Protein AF-A0A962VLH1-F1 (afdb_monomer)

Sequence (170 aa):
MIDPGALNNRVLKTQRHLGKWARREGIEAFRLYDRDIPEFPLAIDRYADWLHVQVFEKKRALQSDEIDAIRSGLAQTLDIVLPQVVIKHRRRQRGLAQYEKLAATTPSFTVGERGLRFEVNLGSYLDTGLFLDHRDTRQMVRERAQDKVFLNLFAYTGSFTFYAAAGGAR

pLDDT: mean 91.11, std 13.17, range [42.56, 98.62]

Structure (mmCIF, N/CA/C/O backbone):
data_AF-A0A962VLH1-F1
#
_entry.id   AF-A0A962VLH1-F1
#
loop_
_atom_site.group_PDB
_atom_site.id
_atom_site.type_symbol
_atom_site.label_atom_id
_atom_site.label_alt_id
_atom_site.label_comp_id
_atom_site.label_asym_id
_atom_site.label_entity_id
_atom_site.label_seq_id
_atom_site.pdbx_PDB_ins_code
_atom_site.Cartn_x
_atom_site.Cartn_y
_atom_site.Cartn_z
_atom_site.occupancy
_atom_site.B_iso_or_equiv
_atom_site.auth_seq_id
_atom_site.auth_comp_id
_atom_site.auth_asym_id
_atom_site.auth_atom_id
_atom_site.pdbx_PDB_model_num
ATOM 1 N N . MET A 1 1 ? 18.498 -6.569 -22.717 1.00 63.56 1 MET A N 1
ATOM 2 C CA . MET A 1 1 ? 17.320 -5.844 -22.209 1.00 63.56 1 MET A CA 1
ATOM 3 C C . MET A 1 1 ? 16.325 -6.882 -21.726 1.00 63.56 1 MET A C 1
ATOM 5 O O . MET A 1 1 ? 16.024 -7.791 -22.492 1.00 63.56 1 MET A O 1
ATOM 9 N N . ILE A 1 2 ? 15.904 -6.830 -20.463 1.00 77.44 2 ILE A N 1
ATOM 10 C CA . ILE A 1 2 ? 14.845 -7.722 -19.981 1.00 77.44 2 ILE A CA 1
ATOM 11 C C . ILE A 1 2 ? 13.499 -7.254 -20.518 1.00 77.44 2 ILE A C 1
ATOM 13 O O . ILE A 1 2 ? 13.182 -6.071 -20.440 1.00 77.44 2 ILE A O 1
ATOM 17 N N . ASP A 1 3 ? 12.714 -8.192 -21.037 1.00 87.25 3 ASP A N 1
ATOM 18 C CA . ASP A 1 3 ? 11.321 -7.954 -21.394 1.00 87.25 3 ASP A CA 1
ATOM 19 C C . ASP A 1 3 ? 10.442 -8.040 -20.128 1.00 87.25 3 ASP A C 1
ATOM 21 O O . ASP A 1 3 ? 10.351 -9.116 -19.523 1.00 87.25 3 ASP A O 1
ATOM 25 N N . PRO A 1 4 ? 9.778 -6.947 -19.696 1.00 92.69 4 PRO A N 1
ATOM 26 C CA . PRO A 1 4 ? 8.895 -6.966 -18.535 1.00 92.69 4 PRO A CA 1
ATOM 27 C C . PRO A 1 4 ? 7.561 -7.685 -18.799 1.00 92.69 4 PRO A C 1
ATOM 29 O O . PRO A 1 4 ? 6.744 -7.776 -17.884 1.00 92.69 4 PRO A O 1
ATOM 32 N N . GLY A 1 5 ? 7.305 -8.218 -19.999 1.00 95.06 5 GLY A N 1
ATOM 33 C CA . GLY A 1 5 ? 6.035 -8.842 -20.383 1.00 95.06 5 GLY A CA 1
ATOM 34 C C . GLY A 1 5 ? 5.538 -9.920 -19.412 1.00 95.06 5 GLY A C 1
ATOM 35 O O . GLY A 1 5 ? 4.362 -9.926 -19.040 1.00 95.06 5 GLY A O 1
ATOM 36 N N . ALA A 1 6 ? 6.426 -10.790 -18.920 1.00 95.50 6 ALA A N 1
ATOM 37 C CA . ALA A 1 6 ? 6.069 -11.804 -17.923 1.00 95.50 6 ALA A CA 1
ATOM 38 C C . ALA A 1 6 ? 5.606 -11.180 -16.590 1.00 95.50 6 ALA A C 1
ATOM 40 O O . ALA A 1 6 ? 4.580 -11.586 -16.032 1.00 95.50 6 ALA A O 1
ATOM 41 N N . LEU A 1 7 ? 6.321 -10.156 -16.110 1.00 97.38 7 LEU A N 1
ATOM 42 C CA . LEU A 1 7 ? 5.965 -9.399 -14.908 1.00 97.38 7 LEU A CA 1
ATOM 43 C C . LEU A 1 7 ? 4.634 -8.658 -15.094 1.00 97.38 7 LEU A C 1
ATOM 45 O O . LEU A 1 7 ? 3.745 -8.772 -14.251 1.00 97.38 7 LEU A O 1
ATOM 49 N N . ASN A 1 8 ? 4.472 -7.954 -16.214 1.00 98.00 8 ASN A N 1
ATOM 50 C CA . ASN A 1 8 ? 3.273 -7.186 -16.549 1.00 98.00 8 ASN A CA 1
ATOM 51 C C . ASN A 1 8 ? 2.031 -8.083 -16.574 1.00 98.00 8 ASN A C 1
ATOM 53 O O . ASN A 1 8 ? 1.027 -7.782 -15.928 1.00 98.00 8 ASN A O 1
ATOM 57 N N . ASN A 1 9 ? 2.119 -9.239 -17.237 1.00 97.81 9 ASN A N 1
ATOM 58 C CA . ASN A 1 9 ? 1.032 -10.215 -17.282 1.00 97.81 9 ASN A CA 1
ATOM 59 C C . ASN A 1 9 ? 0.675 -10.747 -15.888 1.00 97.81 9 ASN A C 1
ATOM 61 O O . ASN A 1 9 ? -0.508 -10.862 -15.546 1.00 97.81 9 ASN A O 1
ATOM 65 N N . ARG A 1 10 ? 1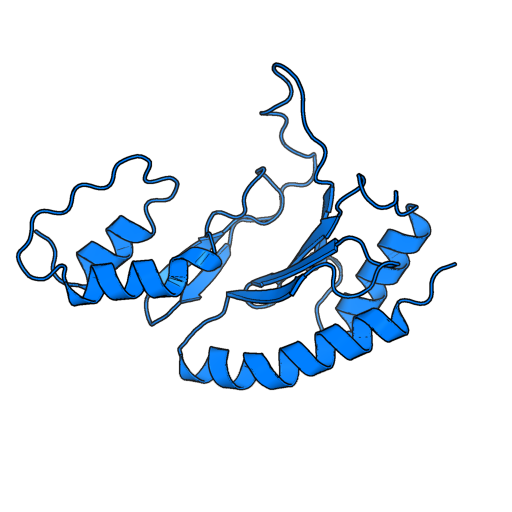.685 -11.047 -15.058 1.00 97.62 10 ARG A N 1
ATOM 66 C CA . ARG A 1 10 ? 1.483 -11.500 -13.676 1.00 97.62 10 ARG A CA 1
ATOM 67 C C . ARG A 1 10 ? 0.762 -10.439 -12.848 1.00 97.62 10 ARG A C 1
ATOM 69 O O . ARG A 1 10 ? -0.264 -10.743 -12.238 1.00 97.62 10 ARG A O 1
ATOM 76 N N . VAL A 1 11 ? 1.258 -9.206 -12.876 1.00 98.06 11 VAL A N 1
ATOM 77 C CA . VAL A 1 11 ? 0.701 -8.059 -12.150 1.00 98.06 11 VAL A CA 1
ATOM 78 C C . VAL A 1 11 ? -0.728 -7.757 -12.602 1.00 98.06 11 VAL A C 1
ATOM 80 O O . VAL A 1 11 ? -1.613 -7.603 -11.762 1.00 98.06 11 VAL A O 1
ATOM 83 N N . LEU A 1 12 ? -0.995 -7.748 -13.910 1.00 98.25 12 LEU A N 1
ATOM 84 C CA . LEU A 1 12 ? -2.328 -7.503 -14.462 1.00 98.25 12 LEU A CA 1
ATOM 85 C C . LEU A 1 12 ? -3.334 -8.572 -14.027 1.00 98.25 12 LEU A C 1
ATOM 87 O O . LEU A 1 12 ? -4.468 -8.255 -13.657 1.00 98.25 12 LEU A O 1
ATOM 91 N N . LYS A 1 13 ? -2.929 -9.848 -14.039 1.00 97.88 13 LYS A N 1
ATOM 92 C CA . LYS A 1 13 ? -3.773 -10.951 -13.561 1.00 97.88 13 LYS A CA 1
ATOM 93 C C . LYS A 1 13 ? -4.108 -10.775 -12.079 1.00 97.88 13 LYS A C 1
ATOM 95 O O . LYS A 1 13 ? -5.278 -10.901 -11.709 1.00 97.88 13 LYS A O 1
ATOM 100 N N . THR A 1 14 ? -3.117 -10.432 -11.254 1.00 98.00 14 THR A N 1
ATOM 101 C CA . THR A 1 14 ? -3.325 -10.156 -9.828 1.00 98.00 14 THR A CA 1
ATOM 102 C C . THR A 1 14 ? -4.233 -8.943 -9.615 1.00 98.00 14 THR A C 1
ATOM 104 O O . THR A 1 14 ? -5.192 -9.051 -8.858 1.00 98.00 14 THR A O 1
ATOM 107 N N . GLN A 1 15 ? -4.028 -7.831 -10.331 1.00 97.88 15 GLN A N 1
ATOM 108 C CA . GLN A 1 15 ? -4.888 -6.640 -10.268 1.00 97.88 15 GLN A CA 1
ATOM 109 C C . GLN A 1 15 ? -6.344 -6.972 -10.615 1.00 97.88 15 GLN A C 1
ATOM 111 O O . GLN A 1 15 ? -7.263 -6.536 -9.925 1.00 97.88 15 GLN A O 1
ATOM 116 N N . ARG A 1 16 ? -6.585 -7.756 -11.672 1.00 97.31 16 ARG A N 1
ATOM 117 C CA . ARG A 1 16 ? -7.945 -8.152 -12.080 1.00 97.31 16 ARG A CA 1
ATOM 118 C C . ARG A 1 16 ? -8.640 -9.012 -11.028 1.00 97.31 16 ARG A C 1
ATOM 120 O O . ARG A 1 16 ? -9.853 -8.895 -10.853 1.00 97.31 16 ARG A O 1
ATOM 127 N N . HIS A 1 17 ? -7.885 -9.875 -10.354 1.00 96.00 17 HIS A N 1
ATOM 128 C CA . HIS A 1 17 ? -8.400 -10.735 -9.298 1.00 96.00 17 HIS A CA 1
ATOM 129 C C . HIS A 1 17 ? -8.612 -9.958 -7.989 1.00 96.00 17 HIS A C 1
ATOM 131 O O . HIS A 1 17 ? -9.750 -9.802 -7.542 1.00 96.00 17 HIS A O 1
ATOM 137 N N . LEU A 1 18 ? -7.536 -9.412 -7.416 1.00 96.94 18 LEU A N 1
ATOM 138 C CA . LEU A 1 18 ? -7.559 -8.713 -6.132 1.00 96.94 18 LEU A CA 1
ATOM 139 C C . LEU A 1 18 ? -8.310 -7.388 -6.198 1.00 96.94 18 LEU A C 1
ATOM 141 O O . LEU A 1 18 ? -8.962 -7.034 -5.229 1.00 96.94 18 LEU A O 1
ATOM 145 N N . GLY A 1 19 ? -8.312 -6.681 -7.328 1.00 96.31 19 GLY A N 1
ATOM 146 C CA . GLY A 1 19 ? -9.024 -5.408 -7.458 1.00 96.31 19 GLY A CA 1
ATOM 147 C C . GLY A 1 19 ? -10.540 -5.538 -7.282 1.00 96.31 19 GLY A C 1
ATOM 148 O O . GLY A 1 19 ? -11.180 -4.610 -6.794 1.00 96.31 19 GLY A O 1
ATOM 149 N N . LYS A 1 20 ? -11.135 -6.691 -7.627 1.00 96.69 20 LYS A N 1
ATOM 150 C CA . LYS A 1 20 ? -12.559 -6.957 -7.349 1.00 96.69 20 LYS A CA 1
ATOM 151 C C . LYS A 1 20 ? -12.816 -7.085 -5.848 1.00 96.69 20 LYS A C 1
ATOM 153 O O . LYS A 1 20 ? -13.764 -6.491 -5.344 1.00 96.69 20 LYS A O 1
ATOM 158 N N . TRP A 1 21 ? -11.961 -7.837 -5.157 1.00 96.94 21 TRP A N 1
ATOM 159 C CA . TRP A 1 21 ? -12.001 -7.973 -3.702 1.00 96.94 21 TRP A CA 1
ATOM 160 C C . TRP A 1 21 ? -11.759 -6.625 -3.015 1.00 96.94 21 TRP A C 1
ATOM 162 O O . TRP A 1 21 ? -12.562 -6.213 -2.189 1.00 96.94 21 TRP A O 1
ATOM 172 N N . ALA A 1 22 ? -10.726 -5.895 -3.432 1.00 97.75 22 ALA A N 1
ATOM 173 C CA . ALA A 1 22 ? -10.335 -4.623 -2.848 1.00 97.75 22 ALA A CA 1
ATOM 174 C C . ALA A 1 22 ? -11.471 -3.592 -2.934 1.00 97.75 22 ALA A C 1
ATOM 176 O O . ALA A 1 22 ? -11.814 -2.977 -1.931 1.00 97.75 22 ALA A O 1
ATOM 177 N N . ARG A 1 23 ? -12.149 -3.486 -4.088 1.00 97.19 23 ARG A N 1
ATOM 178 C CA . ARG A 1 23 ? -13.335 -2.624 -4.226 1.00 97.19 23 ARG A CA 1
ATOM 179 C C . ARG A 1 23 ? -14.472 -3.017 -3.286 1.00 97.19 23 ARG A C 1
ATOM 181 O O . ARG A 1 23 ? -15.075 -2.138 -2.684 1.00 97.19 23 ARG A O 1
ATOM 188 N N . ARG A 1 24 ? -14.761 -4.316 -3.151 1.00 97.56 24 ARG A N 1
ATOM 189 C CA . ARG A 1 24 ? -15.826 -4.807 -2.259 1.00 97.56 24 ARG A CA 1
ATOM 190 C C . ARG A 1 24 ? -15.536 -4.489 -0.791 1.00 97.56 24 ARG A C 1
ATOM 192 O O . ARG A 1 24 ? -16.451 -4.144 -0.059 1.00 97.56 24 ARG A O 1
ATOM 199 N N . GLU A 1 25 ? -14.276 -4.583 -0.384 1.00 97.06 25 GLU A N 1
ATOM 200 C CA . GLU A 1 25 ? -13.837 -4.330 0.994 1.00 97.06 25 GLU A CA 1
ATOM 201 C C . GLU A 1 25 ? -13.515 -2.848 1.279 1.00 97.06 25 GLU A C 1
ATOM 203 O O . GLU A 1 25 ? -13.123 -2.506 2.396 1.00 97.06 25 GLU A O 1
ATOM 208 N N . GLY A 1 26 ? -13.620 -1.960 0.281 1.00 97.75 26 GLY A N 1
ATOM 209 C CA . GLY A 1 26 ? -13.207 -0.559 0.411 1.00 97.75 26 GLY A CA 1
ATOM 210 C C . GLY A 1 26 ? -11.709 -0.407 0.701 1.00 97.75 26 GLY A C 1
ATOM 211 O O . GLY A 1 26 ? -11.323 0.332 1.606 1.00 97.75 26 GLY A O 1
ATOM 212 N N . ILE A 1 27 ? -10.872 -1.159 -0.014 1.00 98.44 27 ILE A N 1
ATOM 213 C CA . ILE A 1 27 ? -9.412 -1.185 0.109 1.00 98.44 27 ILE A CA 1
ATOM 214 C C . ILE A 1 27 ? -8.795 -0.583 -1.150 1.00 98.44 27 ILE A C 1
ATOM 216 O O . ILE A 1 27 ? -9.046 -1.042 -2.263 1.00 98.44 27 ILE A O 1
ATOM 220 N N . GLU A 1 28 ? -7.918 0.396 -0.964 1.00 98.50 28 GLU A N 1
ATOM 221 C CA . GLU A 1 28 ? -7.192 1.048 -2.058 1.00 98.50 28 GLU A CA 1
ATOM 222 C C . GLU A 1 28 ? -5.709 0.668 -2.094 1.00 98.50 28 GLU A C 1
ATOM 224 O O . GLU A 1 28 ? -5.040 0.942 -3.087 1.00 98.50 28 GLU A O 1
ATOM 229 N N . ALA A 1 29 ? -5.191 0.005 -1.053 1.00 98.44 29 ALA A N 1
ATOM 230 C CA . ALA A 1 29 ? -3.790 -0.398 -0.984 1.00 98.44 29 ALA A CA 1
ATOM 231 C C . ALA A 1 29 ? -3.603 -1.915 -0.835 1.00 98.44 29 ALA A C 1
ATOM 233 O O . ALA A 1 29 ? -4.125 -2.509 0.104 1.00 98.44 29 ALA A O 1
ATOM 234 N N . PHE A 1 30 ? -2.859 -2.578 -1.724 1.00 98.38 30 PHE A N 1
ATOM 235 C CA . PHE A 1 30 ? -2.635 -4.035 -1.670 1.00 98.38 30 PHE A CA 1
ATOM 236 C C . PHE A 1 30 ? -1.438 -4.484 -2.519 1.00 98.38 30 PHE A C 1
ATOM 238 O O . PHE A 1 30 ? -1.042 -3.805 -3.464 1.00 98.38 30 PHE A O 1
ATOM 245 N N . ARG A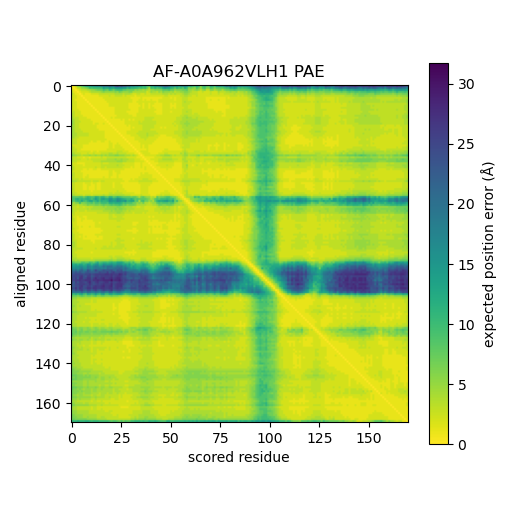 1 31 ? -0.871 -5.655 -2.199 1.00 98.25 31 ARG A N 1
ATOM 246 C CA . ARG A 1 31 ? 0.264 -6.228 -2.933 1.00 98.25 31 ARG A CA 1
ATOM 247 C C . ARG A 1 31 ? -0.180 -6.869 -4.246 1.00 98.25 31 ARG A C 1
ATOM 249 O O . ARG A 1 31 ? -1.096 -7.687 -4.263 1.00 98.25 31 ARG A O 1
ATOM 256 N N . LEU A 1 32 ? 0.502 -6.524 -5.333 1.00 98.19 32 LEU A N 1
ATOM 257 C CA . LEU A 1 32 ? 0.294 -7.075 -6.674 1.00 98.19 32 LEU A CA 1
ATOM 258 C C . LEU A 1 32 ? 1.294 -8.176 -7.039 1.00 98.19 32 LEU A C 1
ATOM 260 O O . LEU A 1 32 ? 0.978 -9.048 -7.851 1.00 98.19 32 LEU A O 1
ATOM 264 N N . TYR A 1 33 ? 2.497 -8.123 -6.472 1.00 98.12 33 TYR A N 1
ATOM 265 C CA . TYR A 1 33 ? 3.590 -9.033 -6.808 1.00 98.12 33 TYR A CA 1
ATOM 266 C C . TYR A 1 33 ? 4.626 -9.091 -5.677 1.00 98.12 33 TYR A C 1
ATOM 268 O O . TYR A 1 33 ? 4.944 -8.051 -5.096 1.00 98.12 33 TYR A O 1
ATOM 276 N N . ASP A 1 34 ? 5.172 -10.278 -5.382 1.00 96.38 34 ASP A N 1
ATOM 277 C CA . ASP A 1 34 ? 6.203 -10.478 -4.351 1.00 96.38 34 ASP A CA 1
ATOM 278 C C . ASP A 1 34 ? 7.290 -11.468 -4.784 1.00 96.38 34 ASP A C 1
ATOM 280 O O . ASP A 1 34 ? 7.337 -12.609 -4.330 1.00 96.38 34 ASP A O 1
ATOM 284 N N . ARG A 1 35 ? 8.227 -11.018 -5.627 1.00 93.44 35 ARG A N 1
ATOM 285 C CA . ARG A 1 35 ? 9.427 -11.800 -5.983 1.00 93.44 35 ARG A CA 1
ATOM 286 C C . ARG A 1 35 ? 9.102 -13.212 -6.513 1.00 93.44 35 ARG A C 1
ATOM 288 O O . ARG A 1 35 ? 9.904 -14.125 -6.309 1.00 93.44 35 ARG A O 1
ATOM 295 N N . ASP A 1 36 ? 7.955 -13.372 -7.182 1.00 90.44 36 ASP A N 1
ATOM 296 C CA . ASP A 1 36 ? 7.477 -14.657 -7.719 1.00 90.44 36 ASP A CA 1
ATOM 297 C C . ASP A 1 36 ? 8.369 -15.169 -8.864 1.00 90.44 36 ASP A C 1
ATOM 299 O O . ASP A 1 36 ? 8.495 -16.373 -9.069 1.00 90.44 36 ASP A O 1
ATOM 303 N N . ILE A 1 37 ? 8.966 -14.251 -9.629 1.00 92.81 37 ILE A N 1
ATOM 304 C CA . ILE A 1 37 ? 9.772 -14.524 -10.819 1.00 92.81 37 ILE A CA 1
ATOM 305 C C . ILE A 1 37 ? 11.243 -14.191 -10.497 1.00 92.81 37 ILE A C 1
ATOM 307 O O . ILE A 1 37 ? 11.52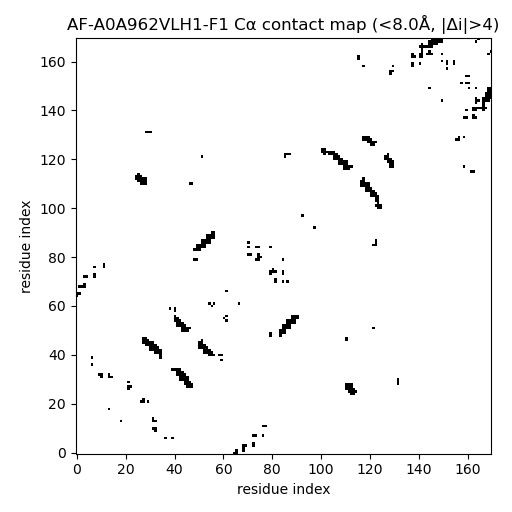3 -13.049 -10.111 1.00 92.81 37 ILE A O 1
ATOM 311 N N . PRO A 1 38 ? 12.190 -15.144 -10.632 1.00 89.31 38 PRO A N 1
ATOM 312 C CA . PRO A 1 38 ? 13.598 -14.946 -10.268 1.00 89.31 38 PRO A CA 1
ATOM 313 C C . PRO A 1 38 ? 14.260 -13.724 -10.917 1.00 89.31 38 PRO A C 1
ATOM 315 O O . PRO A 1 38 ? 15.030 -13.017 -10.264 1.00 89.31 38 PRO A O 1
ATOM 318 N N . GLU A 1 39 ? 13.924 -13.446 -12.175 1.00 92.00 39 GLU A N 1
ATOM 319 C CA . GLU A 1 39 ? 14.437 -12.330 -12.966 1.00 92.00 39 GLU A CA 1
ATOM 320 C C . GLU A 1 39 ? 13.998 -10.970 -12.407 1.00 92.00 39 GLU A C 1
ATOM 322 O O . GLU A 1 39 ? 14.707 -9.980 -12.582 1.00 92.00 39 GLU A O 1
ATOM 327 N N . PHE A 1 40 ? 12.876 -10.918 -11.683 1.00 94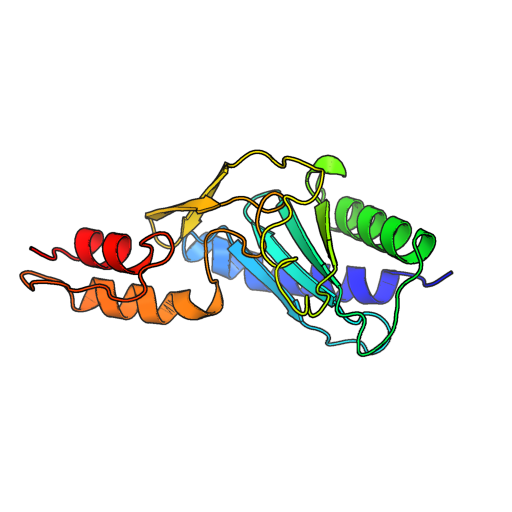.38 40 PHE A N 1
ATOM 328 C CA . PHE A 1 40 ? 12.301 -9.695 -11.126 1.00 94.38 40 PHE A CA 1
ATOM 329 C C . PHE A 1 40 ? 12.325 -9.745 -9.591 1.00 94.38 40 PHE A C 1
ATOM 331 O O . PHE A 1 40 ? 11.300 -10.035 -8.956 1.00 94.38 40 PHE A O 1
ATOM 338 N N . PRO A 1 41 ? 13.476 -9.439 -8.956 1.00 93.56 41 PRO A N 1
ATOM 339 C CA . PRO A 1 41 ? 13.641 -9.454 -7.506 1.00 93.56 41 PRO A CA 1
ATOM 340 C C . PRO A 1 41 ? 13.030 -8.196 -6.877 1.00 93.56 41 PRO A C 1
ATOM 342 O O . PRO A 1 41 ? 13.715 -7.415 -6.222 1.00 93.56 41 PRO A O 1
ATOM 345 N N . LEU A 1 42 ? 11.739 -7.977 -7.091 1.00 95.25 42 LEU A N 1
ATOM 346 C CA . LEU A 1 42 ? 11.016 -6.794 -6.642 1.00 95.25 42 LEU A CA 1
ATOM 347 C C . LEU A 1 42 ? 9.690 -7.166 -5.968 1.00 95.25 42 LEU A C 1
ATOM 349 O O . LEU A 1 42 ? 9.193 -8.278 -6.123 1.00 95.25 42 LEU A O 1
ATOM 353 N N . ALA A 1 43 ? 9.125 -6.241 -5.203 1.00 96.69 43 ALA A N 1
ATOM 354 C CA . ALA A 1 43 ? 7.740 -6.301 -4.746 1.00 96.69 43 ALA A CA 1
ATOM 355 C C . ALA A 1 43 ? 6.992 -5.081 -5.282 1.00 96.69 43 ALA A C 1
ATOM 357 O O . ALA A 1 43 ? 7.574 -4.000 -5.373 1.00 96.69 43 ALA A O 1
ATOM 358 N N . ILE A 1 44 ? 5.725 -5.260 -5.645 1.00 98.12 44 ILE A N 1
ATOM 359 C CA . ILE A 1 44 ? 4.879 -4.190 -6.184 1.00 98.12 44 ILE A CA 1
ATOM 360 C C . ILE A 1 44 ? 3.639 -4.100 -5.318 1.00 98.12 44 ILE A C 1
ATOM 362 O O . ILE A 1 44 ? 2.858 -5.051 -5.252 1.00 98.12 44 ILE A O 1
ATOM 366 N N . ASP A 1 45 ? 3.451 -2.945 -4.699 1.00 98.44 45 ASP A N 1
ATOM 367 C CA . ASP A 1 45 ? 2.263 -2.609 -3.931 1.00 98.44 45 ASP A CA 1
ATOM 368 C C . ASP A 1 45 ? 1.498 -1.493 -4.659 1.00 98.44 45 ASP A C 1
ATOM 370 O O . ASP A 1 45 ? 2.092 -0.515 -5.116 1.00 98.44 45 ASP A O 1
ATOM 374 N N . ARG A 1 46 ? 0.177 -1.638 -4.786 1.00 98.44 46 ARG A N 1
ATOM 375 C CA . ARG A 1 46 ? -0.722 -0.585 -5.273 1.00 98.44 46 ARG A CA 1
ATOM 376 C C . ARG A 1 46 ? -1.192 0.262 -4.096 1.00 98.44 46 ARG A C 1
ATOM 378 O O . ARG A 1 46 ? -1.461 -0.301 -3.041 1.00 98.44 46 ARG A O 1
ATOM 385 N N . TYR A 1 47 ? -1.317 1.572 -4.301 1.00 98.31 47 TYR A N 1
ATOM 386 C CA . TYR A 1 47 ? -1.896 2.553 -3.377 1.00 98.31 47 TYR A CA 1
ATOM 387 C C . TYR A 1 47 ? -2.762 3.537 -4.175 1.00 98.31 47 TYR A C 1
ATOM 389 O O . TYR A 1 47 ? -2.239 4.484 -4.755 1.00 98.31 47 TYR A O 1
ATOM 397 N N . ALA A 1 48 ? -4.076 3.313 -4.229 1.00 96.75 48 ALA A N 1
ATOM 398 C CA . ALA A 1 48 ? -4.991 4.022 -5.128 1.00 96.75 48 ALA A CA 1
ATOM 399 C C . ALA A 1 48 ? -4.467 3.984 -6.579 1.00 96.75 48 ALA A C 1
ATOM 401 O O . ALA A 1 48 ? -4.347 2.894 -7.143 1.00 96.75 48 ALA A O 1
ATOM 402 N N . ASP A 1 49 ? -4.108 5.130 -7.156 1.00 95.94 49 ASP A N 1
ATOM 403 C CA . ASP A 1 49 ? -3.555 5.246 -8.515 1.00 95.94 49 ASP A CA 1
ATOM 404 C C . ASP A 1 49 ? -2.024 5.266 -8.557 1.00 95.94 49 ASP A C 1
ATOM 406 O O . ASP A 1 49 ? -1.419 5.544 -9.584 1.00 95.94 49 ASP A O 1
ATOM 410 N N . TRP A 1 50 ? -1.376 4.931 -7.445 1.00 98.00 50 TRP A N 1
ATOM 411 C CA . TRP A 1 50 ? 0.073 4.870 -7.342 1.00 98.00 50 TRP A CA 1
ATOM 412 C C . TRP A 1 50 ? 0.579 3.437 -7.242 1.00 98.00 50 TRP A C 1
ATOM 414 O O . TRP A 1 50 ? -0.079 2.549 -6.687 1.00 98.00 50 TRP A O 1
ATOM 424 N N . LEU A 1 51 ? 1.803 3.229 -7.724 1.00 98.12 51 LEU A N 1
ATOM 425 C CA . LEU A 1 51 ? 2.568 2.009 -7.502 1.00 98.12 51 LEU A CA 1
ATOM 426 C C . LEU A 1 51 ? 3.804 2.320 -6.674 1.00 98.12 51 LEU A C 1
ATOM 428 O O . LEU A 1 51 ? 4.548 3.256 -6.962 1.00 98.12 51 LEU A O 1
ATOM 432 N N . HIS A 1 52 ? 4.051 1.474 -5.686 1.00 97.44 52 HIS A N 1
ATOM 433 C CA . HIS A 1 52 ? 5.298 1.427 -4.947 1.00 97.44 52 HIS A CA 1
ATOM 434 C C . HIS A 1 52 ? 6.042 0.148 -5.329 1.00 97.44 52 HIS A C 1
ATOM 436 O O . HIS A 1 52 ? 5.594 -0.960 -5.027 1.00 97.44 52 HIS A O 1
ATOM 442 N N . VAL A 1 53 ? 7.172 0.302 -6.014 1.00 96.44 53 VAL A N 1
ATOM 443 C CA . VAL A 1 53 ? 8.003 -0.801 -6.496 1.00 96.44 53 VAL A CA 1
ATOM 444 C C . VAL A 1 53 ? 9.277 -0.852 -5.669 1.00 96.44 53 VAL A C 1
ATOM 446 O O . VAL A 1 53 ? 10.100 0.058 -5.710 1.00 96.44 53 VAL A O 1
ATOM 449 N N . GLN A 1 54 ? 9.456 -1.933 -4.922 1.00 94.19 54 GLN A N 1
ATOM 450 C CA . GLN A 1 54 ? 10.616 -2.141 -4.061 1.00 94.19 54 GLN A CA 1
ATOM 451 C C . GLN A 1 54 ? 11.578 -3.129 -4.712 1.00 94.19 54 GLN A C 1
ATOM 453 O O . GLN A 1 54 ? 11.232 -4.296 -4.868 1.00 94.19 54 GLN A O 1
ATOM 458 N N . VAL A 1 55 ? 12.786 -2.686 -5.057 1.00 92.56 55 VAL A N 1
ATOM 459 C CA . VAL A 1 55 ? 13.829 -3.519 -5.675 1.00 92.56 55 VAL A CA 1
ATOM 460 C C . VAL A 1 55 ? 14.738 -4.118 -4.599 1.00 92.56 55 VAL A C 1
ATOM 462 O O . VAL A 1 55 ? 15.287 -3.397 -3.761 1.00 92.56 55 VAL A O 1
ATOM 465 N N . PHE A 1 56 ? 14.929 -5.440 -4.628 1.00 90.12 56 PHE A N 1
ATOM 466 C CA . PHE A 1 56 ? 15.766 -6.195 -3.691 1.00 90.12 56 PHE A CA 1
ATOM 467 C C . PHE A 1 56 ? 17.086 -6.628 -4.348 1.00 90.12 56 PHE A C 1
ATOM 469 O O . PHE A 1 56 ? 17.223 -7.746 -4.845 1.00 90.12 56 PHE A O 1
ATOM 476 N N . GLU A 1 57 ? 18.104 -5.772 -4.262 1.00 78.00 57 GLU A N 1
ATOM 477 C CA . GLU A 1 57 ? 19.397 -5.954 -4.951 1.00 78.00 57 GLU A CA 1
ATOM 478 C C . G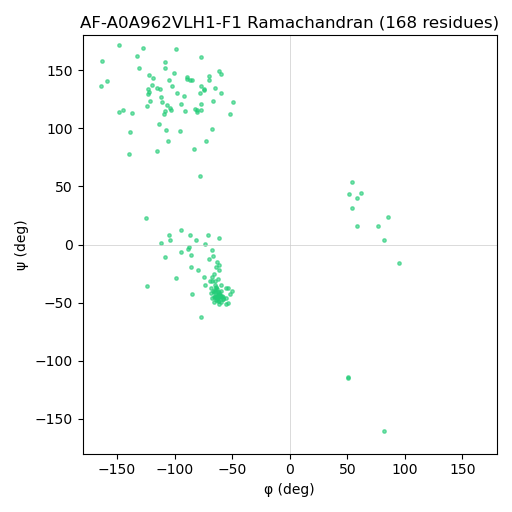LU A 1 57 ? 20.200 -7.197 -4.517 1.00 78.00 57 GLU A C 1
ATOM 480 O O . GLU A 1 57 ? 21.114 -7.616 -5.219 1.00 78.00 57 GLU A O 1
ATOM 485 N N . LYS A 1 58 ? 19.862 -7.836 -3.386 1.00 72.81 58 LYS A N 1
ATOM 486 C CA . LYS A 1 58 ? 20.577 -9.033 -2.900 1.00 72.81 58 LYS A CA 1
ATOM 487 C C . LYS A 1 58 ? 20.459 -10.251 -3.816 1.00 72.81 58 LYS A C 1
ATOM 489 O O . LYS A 1 58 ? 21.347 -11.093 -3.789 1.00 72.81 58 LYS A O 1
ATOM 494 N N . LYS A 1 59 ? 19.339 -10.399 -4.531 1.00 70.88 59 LYS A N 1
ATOM 495 C CA . LYS A 1 59 ? 19.120 -11.552 -5.422 1.00 70.88 59 LYS A CA 1
ATOM 496 C C . LYS A 1 59 ? 19.742 -11.307 -6.793 1.00 70.88 59 LYS A C 1
ATOM 498 O O . LYS A 1 59 ? 20.350 -12.205 -7.359 1.00 70.88 59 LYS A O 1
ATOM 503 N N . ARG A 1 60 ? 19.566 -10.089 -7.304 1.00 82.88 60 ARG A N 1
ATOM 504 C CA . ARG A 1 60 ? 20.098 -9.610 -8.575 1.00 82.88 60 ARG A CA 1
ATOM 505 C C . ARG A 1 60 ? 20.003 -8.087 -8.599 1.00 82.88 60 ARG A C 1
ATOM 507 O O . ARG A 1 60 ? 18.975 -7.531 -8.214 1.00 82.88 60 ARG A O 1
ATOM 514 N N . ALA A 1 61 ? 21.060 -7.427 -9.054 1.00 85.31 61 ALA A N 1
ATOM 515 C CA . ALA A 1 61 ? 21.034 -5.995 -9.314 1.00 85.31 61 ALA A CA 1
ATOM 516 C C . ALA A 1 61 ? 20.412 -5.745 -10.695 1.00 85.31 61 ALA A C 1
ATOM 518 O O . ALA A 1 61 ? 20.950 -6.207 -11.702 1.00 85.31 61 ALA A O 1
ATOM 519 N N . LEU A 1 62 ? 19.274 -5.051 -10.721 1.00 89.25 62 LEU A N 1
ATOM 520 C CA . LEU A 1 62 ? 18.669 -4.556 -11.957 1.00 89.25 62 LEU A CA 1
ATOM 521 C C . LEU A 1 62 ? 19.429 -3.314 -12.426 1.00 89.25 62 LEU A C 1
ATOM 523 O O . LEU A 1 62 ? 19.754 -2.451 -11.608 1.00 89.25 62 LEU A O 1
ATOM 527 N N . GLN A 1 63 ? 19.708 -3.242 -13.723 1.00 90.88 63 GLN A N 1
ATOM 528 C CA . GLN A 1 63 ? 20.312 -2.066 -14.348 1.00 90.88 63 GLN A CA 1
ATOM 529 C C . GLN A 1 63 ? 19.272 -0.951 -14.550 1.00 90.88 63 GLN A C 1
ATOM 531 O O . GLN A 1 63 ? 18.064 -1.198 -14.509 1.00 90.88 63 GLN A O 1
ATOM 536 N N . SER A 1 64 ? 19.728 0.289 -14.753 1.00 89.81 64 SER A N 1
ATOM 537 C CA . SER A 1 64 ? 18.837 1.452 -14.895 1.00 89.81 64 SER A CA 1
ATOM 538 C C . SER A 1 64 ? 17.859 1.315 -16.067 1.00 89.81 64 SER A C 1
ATOM 540 O O . SER A 1 64 ? 16.681 1.616 -15.909 1.00 89.81 64 SER A O 1
ATOM 542 N N . ASP A 1 65 ? 18.314 0.788 -17.206 1.00 93.25 65 ASP A N 1
ATOM 543 C CA . ASP A 1 65 ? 17.477 0.538 -18.386 1.00 93.25 65 ASP A CA 1
ATOM 544 C C . ASP A 1 65 ? 16.393 -0.516 -18.114 1.00 93.25 65 ASP A C 1
ATOM 546 O O . ASP A 1 65 ? 15.251 -0.371 -18.550 1.00 93.25 65 ASP A O 1
ATOM 550 N N . GLU A 1 66 ? 16.712 -1.554 -17.338 1.00 93.88 66 GLU A N 1
ATOM 551 C CA . GLU A 1 66 ? 15.734 -2.558 -16.909 1.00 93.88 66 GLU A CA 1
ATOM 552 C C . GLU A 1 66 ? 14.682 -1.958 -15.972 1.00 93.88 66 GLU A C 1
ATOM 554 O O . GLU A 1 66 ? 13.499 -2.279 -16.078 1.00 93.88 66 GLU A O 1
ATOM 559 N N . ILE A 1 67 ? 15.097 -1.071 -15.064 1.00 93.56 67 ILE A N 1
ATOM 560 C CA . ILE A 1 67 ? 14.193 -0.374 -14.144 1.00 93.56 67 ILE A CA 1
ATOM 561 C C . ILE A 1 67 ? 13.250 0.549 -14.916 1.00 93.56 67 ILE A C 1
ATOM 563 O O . ILE A 1 67 ? 12.047 0.536 -14.650 1.00 93.56 67 ILE A O 1
ATOM 567 N N . ASP A 1 68 ? 13.760 1.301 -15.890 1.00 94.06 68 ASP A N 1
ATOM 568 C CA . ASP A 1 68 ? 12.953 2.188 -16.731 1.00 94.06 68 ASP A CA 1
ATOM 569 C C . ASP A 1 68 ? 11.965 1.404 -17.607 1.00 94.06 68 ASP A C 1
ATOM 571 O O . ASP A 1 68 ? 10.795 1.793 -17.729 1.00 94.06 68 ASP A O 1
ATOM 575 N N . ALA A 1 69 ? 12.391 0.256 -18.149 1.00 96.00 69 ALA A N 1
ATOM 576 C CA . ALA A 1 69 ? 11.528 -0.650 -18.902 1.00 96.00 69 ALA A CA 1
ATOM 577 C C . ALA A 1 69 ? 10.411 -1.236 -18.022 1.00 96.00 69 ALA A C 1
ATOM 579 O O . ALA A 1 69 ? 9.242 -1.223 -18.412 1.00 96.00 69 ALA A O 1
ATOM 580 N N . ILE A 1 70 ? 10.740 -1.692 -16.807 1.00 96.69 70 ILE A N 1
ATOM 581 C CA . ILE A 1 70 ? 9.760 -2.183 -15.826 1.00 96.69 70 ILE A CA 1
ATOM 582 C C . ILE A 1 70 ? 8.785 -1.068 -15.442 1.00 96.69 70 ILE A C 1
ATOM 584 O O . ILE A 1 70 ? 7.573 -1.275 -15.470 1.00 96.69 70 ILE A O 1
ATOM 588 N N . ARG A 1 71 ? 9.289 0.125 -15.109 1.00 96.75 71 ARG A N 1
ATOM 589 C CA . ARG A 1 71 ? 8.472 1.275 -14.706 1.00 96.75 71 ARG A CA 1
ATOM 590 C C . ARG A 1 71 ? 7.467 1.651 -15.794 1.00 96.75 71 ARG A C 1
ATOM 592 O O . ARG A 1 71 ? 6.284 1.813 -15.498 1.00 96.75 71 ARG A O 1
ATOM 599 N N . SER A 1 72 ? 7.927 1.739 -17.039 1.00 96.94 72 SER A N 1
ATOM 600 C CA . SER A 1 72 ? 7.088 2.081 -18.192 1.00 96.94 72 SER A CA 1
ATOM 601 C C . SER A 1 72 ? 6.087 0.979 -18.527 1.00 96.94 72 SER A C 1
ATOM 603 O O . SER A 1 72 ? 4.912 1.262 -18.755 1.00 96.94 72 SER A O 1
ATOM 605 N N . GLY A 1 73 ? 6.523 -0.281 -18.474 1.00 97.75 73 GLY A N 1
ATOM 606 C CA . GLY A 1 73 ? 5.658 -1.437 -18.685 1.00 97.75 73 GLY A CA 1
ATOM 607 C C . GLY A 1 73 ? 4.524 -1.518 -17.661 1.00 97.75 73 GLY A C 1
ATOM 608 O O . GLY A 1 73 ? 3.373 -1.729 -18.040 1.00 97.75 73 GLY A O 1
ATOM 609 N N . LEU A 1 74 ? 4.817 -1.289 -16.378 1.00 98.19 74 LEU A N 1
ATOM 610 C CA . LEU A 1 74 ? 3.812 -1.272 -15.310 1.00 98.19 74 LEU A CA 1
ATOM 611 C C . LEU A 1 74 ? 2.819 -0.116 -15.469 1.00 98.19 74 LEU A C 1
ATOM 613 O O . LEU A 1 74 ? 1.615 -0.341 -15.346 1.00 98.19 74 LEU A O 1
ATOM 617 N N . ALA A 1 75 ? 3.320 1.089 -15.762 1.00 97.94 75 ALA A N 1
ATOM 618 C CA . ALA A 1 75 ? 2.507 2.278 -16.014 1.00 97.94 75 ALA A CA 1
ATOM 619 C C . ALA A 1 75 ? 1.494 2.033 -17.142 1.00 97.94 75 ALA A C 1
ATOM 621 O O . ALA A 1 75 ? 0.294 2.200 -16.947 1.00 97.94 75 ALA A O 1
ATOM 622 N N . GLN A 1 76 ? 1.962 1.528 -18.286 1.00 97.88 76 GLN A N 1
ATOM 623 C CA . GLN A 1 76 ? 1.102 1.201 -19.423 1.00 97.88 76 GLN A CA 1
ATOM 624 C C . GLN A 1 76 ? 0.112 0.071 -19.104 1.00 97.88 76 GLN A C 1
ATOM 626 O O . GLN A 1 76 ? -1.068 0.164 -19.424 1.00 97.88 76 GLN A O 1
ATOM 631 N N . THR A 1 77 ? 0.579 -1.005 -18.465 1.00 97.88 77 THR A N 1
ATOM 632 C CA . THR A 1 77 ? -0.234 -2.205 -18.199 1.00 97.88 77 THR A CA 1
ATOM 633 C C . THR A 1 77 ? -1.394 -1.931 -17.245 1.00 97.88 77 THR A C 1
ATOM 635 O O . THR A 1 77 ? -2.452 -2.555 -17.355 1.00 97.88 77 THR A O 1
ATOM 638 N N . LEU A 1 78 ? -1.181 -1.044 -16.271 1.00 97.50 78 LEU A N 1
ATOM 639 C CA . LEU A 1 78 ? -2.153 -0.731 -15.226 1.00 97.50 78 LEU A CA 1
ATOM 640 C C . LEU A 1 78 ? -2.870 0.604 -15.427 1.00 97.50 78 LEU A C 1
ATOM 642 O O . LEU A 1 78 ? -3.661 0.961 -14.554 1.00 97.50 78 LEU A O 1
ATOM 646 N N . ASP A 1 79 ? -2.609 1.285 -16.545 1.00 97.06 79 ASP A N 1
ATOM 647 C CA . ASP A 1 79 ? -3.145 2.609 -16.874 1.00 97.06 79 ASP A CA 1
ATOM 648 C C . ASP A 1 79 ? -2.870 3.640 -15.763 1.00 97.06 79 ASP A C 1
ATOM 650 O O . ASP A 1 79 ? -3.766 4.251 -15.188 1.00 97.06 79 ASP A O 1
ATOM 654 N N . ILE A 1 80 ? -1.592 3.760 -15.390 1.00 97.19 80 ILE A N 1
ATOM 655 C CA . ILE A 1 80 ? -1.087 4.670 -14.355 1.00 97.19 80 ILE A CA 1
ATOM 656 C C . ILE A 1 80 ? -0.082 5.623 -14.994 1.00 97.19 80 ILE A C 1
ATOM 658 O O . ILE A 1 80 ? 0.782 5.199 -15.761 1.00 97.19 80 ILE A O 1
ATOM 662 N N . VAL A 1 81 ? -0.134 6.912 -14.652 1.00 96.50 81 VAL A N 1
ATOM 663 C CA . VAL A 1 81 ? 0.843 7.870 -15.186 1.00 96.50 81 VAL A CA 1
ATOM 664 C C . VAL A 1 81 ? 2.236 7.620 -14.598 1.00 96.50 81 VAL A C 1
ATOM 666 O O . VAL A 1 81 ? 2.395 7.339 -13.411 1.00 96.50 81 VAL A O 1
ATOM 669 N N . LEU A 1 82 ? 3.283 7.763 -15.416 1.00 94.81 82 LEU A N 1
ATOM 670 C CA . LEU A 1 82 ? 4.671 7.468 -15.023 1.00 94.81 82 LEU A CA 1
ATOM 671 C C . LEU A 1 82 ? 5.131 8.113 -13.697 1.00 94.81 82 LEU A C 1
ATOM 673 O O . LEU A 1 82 ? 5.822 7.434 -12.927 1.00 94.81 82 LEU A O 1
ATOM 677 N N . PRO A 1 83 ? 4.779 9.378 -13.372 1.00 93.88 83 PRO A N 1
ATOM 678 C CA . PRO A 1 83 ? 5.144 9.980 -12.087 1.00 93.88 83 PRO A CA 1
ATOM 679 C C . PRO A 1 83 ? 4.566 9.261 -10.859 1.00 93.88 83 PRO A C 1
ATOM 681 O O . PRO A 1 83 ? 5.127 9.387 -9.774 1.00 93.88 83 PRO A O 1
ATOM 684 N N . GLN A 1 84 ? 3.487 8.487 -11.024 1.00 96.12 84 GLN A N 1
ATOM 685 C CA . GLN A 1 84 ? 2.842 7.727 -9.951 1.00 96.12 84 GLN A CA 1
ATOM 686 C C . GLN A 1 84 ? 3.428 6.322 -9.743 1.00 96.12 84 GLN A C 1
ATOM 688 O O . GLN A 1 84 ? 3.046 5.622 -8.804 1.00 96.12 84 GLN A O 1
ATOM 693 N N . VAL A 1 85 ? 4.387 5.907 -10.576 1.00 96.94 85 VAL A N 1
ATOM 694 C CA . VAL A 1 85 ? 5.154 4.672 -10.377 1.00 96.94 85 VAL A CA 1
ATOM 695 C C . VAL A 1 85 ? 6.461 5.011 -9.668 1.00 96.94 85 VAL A C 1
ATOM 697 O O . VAL A 1 85 ? 7.428 5.452 -10.296 1.00 96.94 85 VAL A O 1
ATOM 700 N N . VAL A 1 86 ? 6.478 4.821 -8.349 1.00 95.50 86 VAL A N 1
ATOM 701 C CA . VAL A 1 86 ? 7.607 5.146 -7.474 1.00 95.50 86 VAL A CA 1
ATOM 702 C C . VAL A 1 86 ? 8.479 3.913 -7.272 1.00 95.50 86 VAL A C 1
ATOM 704 O O . VAL A 1 86 ? 8.020 2.895 -6.754 1.00 95.50 86 VAL A O 1
ATOM 707 N N . ILE A 1 87 ? 9.752 4.015 -7.652 1.00 93.00 87 ILE A N 1
ATOM 708 C CA . ILE A 1 87 ? 10.750 2.962 -7.452 1.00 93.00 87 ILE A CA 1
ATOM 709 C C . ILE A 1 87 ? 11.575 3.275 -6.199 1.00 93.00 87 ILE A C 1
ATOM 711 O O . ILE A 1 87 ? 12.106 4.375 -6.060 1.00 93.00 87 ILE A O 1
ATOM 715 N N . LYS A 1 88 ? 11.732 2.294 -5.306 1.00 89.94 88 LYS A N 1
ATOM 716 C CA . LYS A 1 88 ? 12.654 2.345 -4.166 1.00 89.94 88 LYS A CA 1
ATOM 717 C C . LYS A 1 88 ? 13.629 1.182 -4.186 1.00 89.94 88 LYS A C 1
ATOM 719 O O . LYS A 1 88 ? 13.246 0.018 -4.301 1.00 89.94 88 LYS A O 1
ATOM 724 N N . HIS A 1 89 ? 14.897 1.498 -3.962 1.00 86.25 89 HIS A N 1
ATOM 725 C CA . HIS A 1 89 ? 15.954 0.508 -3.808 1.00 86.25 89 HIS A CA 1
ATOM 726 C C . HIS A 1 89 ? 16.104 0.134 -2.334 1.00 86.25 89 HIS A C 1
ATOM 728 O O . HIS A 1 89 ? 16.505 0.950 -1.504 1.00 86.25 89 HIS A O 1
ATOM 734 N N . ARG A 1 90 ? 15.810 -1.122 -1.986 1.00 75.50 90 ARG A N 1
ATOM 735 C CA . ARG A 1 90 ? 15.987 -1.645 -0.625 1.00 75.50 90 ARG A CA 1
ATOM 736 C C . ARG A 1 90 ? 17.443 -2.083 -0.443 1.00 75.50 90 ARG A C 1
ATOM 738 O O . ARG A 1 90 ? 17.777 -3.264 -0.540 1.00 75.50 90 ARG A O 1
ATOM 745 N N . ARG A 1 91 ? 18.323 -1.127 -0.138 1.00 68.75 91 ARG A N 1
ATOM 746 C CA . ARG A 1 91 ? 19.682 -1.416 0.350 1.00 68.75 91 ARG A CA 1
ATOM 747 C C . ARG A 1 91 ? 19.660 -1.582 1.865 1.00 68.75 91 ARG A C 1
ATOM 749 O O . ARG A 1 91 ? 18.958 -0.861 2.568 1.00 68.75 91 ARG A O 1
ATOM 756 N N . ARG A 1 92 ? 20.435 -2.534 2.399 1.00 61.50 92 ARG A N 1
ATOM 757 C CA . ARG A 1 92 ? 20.745 -2.533 3.838 1.00 61.50 92 ARG A CA 1
ATOM 758 C C . ARG A 1 92 ? 21.629 -1.314 4.086 1.00 61.50 92 ARG A C 1
ATOM 760 O O . ARG A 1 92 ? 22.822 -1.370 3.807 1.00 61.50 92 ARG A O 1
ATOM 767 N N . GLN A 1 93 ? 21.048 -0.233 4.582 1.00 56.16 93 GLN A N 1
ATOM 768 C CA . GLN A 1 93 ? 21.829 0.869 5.126 1.00 56.16 93 GLN A CA 1
ATOM 769 C C . GLN A 1 93 ? 22.521 0.349 6.399 1.00 56.16 93 GLN A C 1
ATOM 771 O O . GLN A 1 93 ? 21.878 -0.230 7.275 1.00 56.16 93 GLN A O 1
ATOM 776 N N . ARG A 1 94 ? 23.855 0.439 6.447 1.00 52.50 94 ARG A N 1
ATOM 777 C CA . ARG A 1 94 ? 24.662 0.195 7.652 1.00 52.50 94 ARG A CA 1
ATOM 778 C C . ARG A 1 94 ? 25.060 1.562 8.217 1.00 52.50 94 ARG A C 1
ATOM 780 O O . ARG A 1 94 ? 25.485 2.418 7.449 1.00 52.50 94 ARG A O 1
ATOM 787 N N . GLY A 1 95 ? 24.967 1.749 9.534 1.00 59.84 95 GLY A N 1
ATOM 788 C CA . GLY A 1 95 ? 25.373 2.990 10.211 1.00 59.84 95 GLY A CA 1
ATOM 789 C C . GLY A 1 95 ? 24.328 4.116 10.166 1.00 59.84 95 GLY A C 1
ATOM 790 O O . GLY A 1 95 ? 23.150 3.868 9.935 1.00 59.84 95 GLY A O 1
ATOM 791 N N . LEU A 1 96 ? 24.770 5.360 10.394 1.00 50.16 96 LEU A N 1
ATOM 792 C CA . LEU A 1 96 ? 23.932 6.570 10.529 1.00 50.16 96 LEU A CA 1
ATOM 793 C C . LEU A 1 96 ? 23.206 7.007 9.237 1.00 50.16 96 LEU A C 1
ATOM 795 O O . LEU A 1 96 ? 22.377 7.910 9.279 1.00 50.16 96 LEU A O 1
ATOM 799 N N . ALA A 1 97 ? 23.455 6.342 8.105 1.00 53.44 97 ALA A N 1
ATOM 800 C CA . ALA A 1 97 ? 22.819 6.610 6.807 1.00 53.44 97 ALA A CA 1
ATOM 801 C C . ALA A 1 97 ? 21.330 6.195 6.733 1.00 53.44 97 ALA A C 1
ATOM 803 O O . ALA A 1 97 ? 20.729 6.208 5.662 1.00 53.44 97 ALA A O 1
ATOM 804 N N . GLN A 1 98 ? 20.731 5.802 7.862 1.00 44.69 98 GLN A N 1
ATOM 805 C CA . GLN A 1 98 ? 19.349 5.323 7.969 1.00 44.69 98 GLN A CA 1
ATOM 806 C C . GLN A 1 98 ? 18.290 6.431 7.762 1.00 44.69 98 GLN A C 1
ATOM 808 O O . GLN A 1 98 ? 17.113 6.125 7.583 1.00 44.69 98 GLN A O 1
ATOM 813 N N . TYR A 1 99 ? 18.698 7.707 7.761 1.00 44.44 99 TYR A N 1
ATOM 814 C CA . TYR A 1 99 ? 17.802 8.872 7.726 1.00 44.44 99 TYR A CA 1
ATOM 815 C C . TYR A 1 99 ? 18.072 9.851 6.573 1.00 44.44 99 TYR A C 1
ATOM 817 O O . TYR A 1 99 ? 17.686 11.017 6.652 1.00 44.44 99 TYR A O 1
ATOM 825 N N . GLU A 1 100 ? 18.705 9.415 5.483 1.00 42.56 100 GLU A N 1
ATOM 826 C CA . GLU A 1 100 ? 18.782 10.268 4.294 1.00 42.56 100 GLU A CA 1
ATOM 827 C C . GLU A 1 100 ? 17.447 10.257 3.540 1.00 42.56 100 GLU A C 1
ATOM 829 O O . GLU A 1 100 ? 17.002 9.232 3.019 1.00 42.56 100 GLU A O 1
ATOM 834 N N . LYS A 1 101 ? 16.802 11.431 3.493 1.00 46.16 101 LYS A N 1
ATOM 835 C CA . LYS A 1 101 ? 15.697 11.734 2.578 1.00 46.16 101 LYS A CA 1
ATOM 836 C C . LYS A 1 101 ? 16.154 11.381 1.159 1.00 46.16 101 LYS A C 1
ATOM 838 O O . LYS A 1 101 ? 17.040 12.036 0.615 1.00 46.16 101 LYS A O 1
ATOM 843 N N . LEU A 1 102 ? 15.551 10.358 0.555 1.00 52.19 102 LEU A 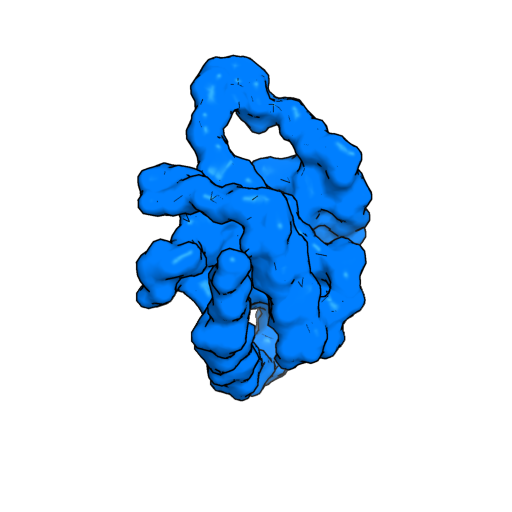N 1
ATOM 844 C CA . LEU A 1 102 ? 15.722 10.085 -0.872 1.00 52.19 102 LEU A CA 1
ATOM 845 C C . LEU A 1 102 ? 15.239 11.319 -1.652 1.00 52.19 102 LEU A C 1
ATOM 847 O O . LEU A 1 102 ? 14.160 11.843 -1.386 1.00 52.19 102 LEU A O 1
ATOM 851 N N . ALA A 1 103 ? 16.065 11.796 -2.584 1.00 46.44 103 ALA A N 1
ATOM 852 C CA . ALA A 1 103 ? 15.998 13.114 -3.227 1.00 46.44 103 ALA A CA 1
ATOM 853 C C . ALA A 1 103 ? 14.722 13.428 -4.051 1.00 46.44 103 ALA A C 1
ATOM 855 O O . ALA A 1 103 ? 14.639 14.487 -4.665 1.00 46.44 103 ALA A O 1
ATOM 856 N N . ALA A 1 104 ? 13.713 12.552 -4.052 1.00 56.09 104 ALA A N 1
ATOM 857 C CA . ALA A 1 104 ? 12.421 12.774 -4.692 1.00 56.09 104 ALA A CA 1
ATOM 858 C C . ALA A 1 104 ? 11.315 12.871 -3.629 1.00 56.09 104 ALA A C 1
ATOM 860 O O . ALA A 1 104 ? 10.858 11.865 -3.084 1.00 56.09 104 ALA A O 1
ATOM 861 N N . THR A 1 105 ? 10.855 14.090 -3.339 1.00 67.81 105 THR A N 1
ATOM 862 C CA . THR A 1 105 ? 9.671 14.319 -2.501 1.00 67.81 105 THR A CA 1
ATOM 863 C C . THR A 1 105 ? 8.417 13.941 -3.277 1.00 67.81 105 THR A C 1
ATOM 865 O O . THR A 1 105 ? 7.819 14.766 -3.966 1.00 67.81 105 THR A O 1
ATOM 868 N N . THR A 1 106 ? 8.013 12.679 -3.183 1.00 79.56 106 THR A N 1
ATOM 869 C CA . THR A 1 106 ? 6.652 12.281 -3.547 1.00 79.56 106 THR A CA 1
ATOM 870 C C . THR A 1 106 ? 5.676 12.948 -2.570 1.00 79.56 106 THR A C 1
ATOM 872 O O . THR A 1 106 ? 5.945 12.925 -1.361 1.00 79.56 106 THR A O 1
ATOM 875 N N . PRO A 1 107 ? 4.565 13.546 -3.041 1.00 89.38 107 PRO A N 1
ATOM 876 C CA . PRO A 1 107 ? 3.568 14.115 -2.144 1.00 89.38 107 PRO A CA 1
ATOM 877 C C . PRO A 1 107 ? 2.976 13.028 -1.244 1.00 89.38 107 PRO A C 1
ATOM 879 O O . PRO A 1 107 ? 2.864 11.865 -1.642 1.00 89.38 107 PRO A O 1
ATOM 882 N N . SER A 1 108 ? 2.587 13.415 -0.032 1.00 94.50 108 SER A N 1
ATOM 883 C CA . SER A 1 108 ? 1.688 12.584 0.761 1.00 94.50 108 SER A CA 1
ATOM 884 C C . SER A 1 108 ? 0.296 12.603 0.133 1.00 94.50 108 SER A C 1
ATOM 886 O O . SER A 1 108 ? -0.131 13.613 -0.429 1.00 94.50 108 SER A O 1
ATOM 888 N N . PHE A 1 109 ? -0.409 11.485 0.214 1.00 96.62 109 PHE A N 1
ATOM 889 C CA . PHE A 1 109 ? -1.790 11.362 -0.242 1.00 96.62 109 PHE A CA 1
ATOM 890 C C . PHE A 1 109 ? -2.527 10.342 0.620 1.00 96.62 109 PHE A C 1
ATOM 892 O O . PHE A 1 109 ? -1.931 9.664 1.453 1.00 96.62 109 PHE A O 1
ATOM 899 N N . THR A 1 110 ? -3.839 10.241 0.448 1.00 97.75 110 THR A N 1
ATOM 900 C CA . THR A 1 110 ? -4.673 9.368 1.273 1.00 97.75 110 THR A CA 1
ATOM 901 C C . THR A 1 110 ? -5.097 8.117 0.519 1.00 97.75 110 THR A C 1
ATOM 903 O O . THR A 1 110 ? -5.461 8.204 -0.650 1.00 97.75 110 THR A O 1
ATOM 906 N N . VAL A 1 111 ? -5.129 6.982 1.217 1.00 98.31 111 VAL A N 1
ATOM 907 C CA . VAL A 1 111 ? -5.737 5.731 0.749 1.00 98.31 111 VAL A CA 1
ATOM 908 C C . VAL A 1 111 ? -6.817 5.245 1.713 1.00 98.31 111 VAL A C 1
ATOM 910 O O . VAL A 1 111 ? -6.712 5.417 2.929 1.00 98.31 111 VAL A O 1
ATOM 913 N N . GLY A 1 112 ? -7.861 4.634 1.167 1.00 98.25 112 GLY A N 1
ATOM 914 C CA . GLY A 1 112 ? -8.951 3.998 1.892 1.00 98.25 112 GLY A CA 1
ATOM 915 C C . GLY A 1 112 ? -8.649 2.554 2.299 1.00 98.25 112 GLY A C 1
ATOM 916 O O . GLY A 1 112 ? -8.063 1.778 1.540 1.00 98.25 112 GLY A O 1
ATOM 917 N N . GLU A 1 113 ? -9.087 2.173 3.496 1.00 98.44 113 GLU A N 1
ATOM 918 C CA . GLU A 1 113 ? -9.123 0.788 3.964 1.00 98.44 113 GLU A CA 1
ATOM 919 C C . GLU A 1 113 ? -10.307 0.592 4.929 1.00 98.44 113 GLU A C 1
ATOM 921 O O . GLU A 1 113 ? -10.326 1.172 6.013 1.00 98.44 113 GLU A O 1
ATOM 926 N N . ARG A 1 114 ? -11.307 -0.214 4.537 1.00 97.12 114 ARG A N 1
ATOM 927 C CA . ARG A 1 114 ? -12.467 -0.612 5.372 1.00 97.12 114 ARG A CA 1
ATOM 928 C C . ARG A 1 114 ? -13.208 0.566 6.033 1.00 97.12 114 ARG A C 1
ATOM 930 O O . ARG A 1 114 ? -13.589 0.528 7.208 1.00 97.12 114 ARG A O 1
ATOM 937 N N . GLY A 1 115 ? -13.417 1.630 5.257 1.00 96.56 115 GLY A N 1
ATOM 938 C CA . GLY A 1 115 ? -14.108 2.849 5.695 1.00 96.56 115 GLY A CA 1
ATOM 939 C C . GLY A 1 115 ? -13.235 3.834 6.478 1.00 96.56 115 GLY A C 1
ATOM 940 O O . GLY A 1 115 ? -13.736 4.860 6.926 1.00 96.56 115 GLY A O 1
ATOM 941 N N . LEU A 1 116 ? -11.940 3.551 6.627 1.00 98.12 116 LEU A N 1
ATOM 942 C CA . LEU A 1 116 ? -10.949 4.447 7.216 1.00 98.12 116 LEU A CA 1
ATOM 943 C C . LEU A 1 116 ? -10.017 4.992 6.134 1.00 98.12 116 LEU A C 1
ATOM 945 O O . LEU A 1 116 ? -9.883 4.411 5.059 1.00 98.12 116 LEU A O 1
ATOM 949 N N . ARG A 1 117 ? -9.388 6.133 6.412 1.00 98.00 117 ARG A N 1
ATOM 950 C CA . ARG A 1 117 ? -8.505 6.846 5.489 1.00 98.00 117 ARG A CA 1
ATOM 951 C C . ARG A 1 117 ? -7.136 7.026 6.136 1.00 98.00 117 ARG A C 1
ATOM 953 O O . ARG A 1 117 ? -7.058 7.501 7.263 1.00 98.00 117 ARG A O 1
ATOM 960 N N . PHE A 1 118 ? -6.080 6.654 5.420 1.00 98.19 118 PHE A N 1
ATOM 961 C CA . PHE A 1 118 ? -4.699 6.695 5.900 1.00 98.19 118 PHE A CA 1
ATOM 962 C C . PHE A 1 118 ? -3.848 7.562 4.988 1.00 98.19 118 PHE A C 1
ATOM 964 O O . PHE A 1 118 ? -3.878 7.392 3.771 1.00 98.19 118 PHE A O 1
ATOM 971 N N . GLU A 1 119 ? -3.078 8.474 5.574 1.00 97.31 119 GLU A N 1
ATOM 972 C CA . GLU A 1 119 ? -2.051 9.203 4.839 1.00 97.31 119 GLU A CA 1
ATOM 973 C C . GLU A 1 119 ? -0.846 8.291 4.577 1.00 97.31 119 GLU A C 1
ATOM 975 O O . GLU A 1 119 ? -0.373 7.580 5.466 1.00 97.31 119 GLU A O 1
ATOM 980 N N . VAL A 1 120 ? -0.359 8.308 3.340 1.00 97.25 120 VAL A N 1
ATOM 981 C CA . VAL A 1 120 ? 0.796 7.543 2.881 1.00 97.25 120 VAL A CA 1
ATOM 982 C C . VAL A 1 120 ? 1.758 8.442 2.117 1.00 97.25 120 VAL A C 1
ATOM 984 O O . VAL A 1 120 ? 1.356 9.419 1.486 1.00 97.25 120 VAL A O 1
ATOM 987 N N . ASN A 1 121 ? 3.040 8.087 2.143 1.00 94.75 121 ASN A N 1
ATOM 988 C CA . ASN A 1 121 ? 4.075 8.738 1.352 1.00 94.75 121 ASN A CA 1
ATOM 989 C C . ASN A 1 121 ? 5.005 7.687 0.745 1.00 94.75 121 ASN A C 1
ATOM 991 O O . ASN A 1 121 ? 5.747 7.001 1.449 1.00 94.75 121 ASN A O 1
ATOM 995 N N . LEU A 1 122 ? 4.975 7.553 -0.579 1.00 93.88 122 LEU A N 1
ATOM 996 C CA . LEU A 1 122 ? 5.665 6.455 -1.253 1.00 93.88 122 LEU A CA 1
ATOM 997 C C . LEU A 1 122 ? 7.139 6.720 -1.551 1.00 93.88 122 LEU A C 1
ATOM 999 O O . LEU A 1 122 ? 7.816 5.775 -1.936 1.00 93.88 122 LEU A O 1
ATOM 1003 N N . GLY A 1 123 ? 7.656 7.938 -1.361 1.00 86.00 123 GLY A N 1
ATOM 1004 C CA . GLY A 1 123 ? 9.018 8.308 -1.784 1.00 86.00 123 GLY A CA 1
ATOM 1005 C C . GLY A 1 123 ? 9.921 8.860 -0.685 1.00 86.00 123 GLY A C 1
ATOM 1006 O O . GLY A 1 123 ? 11.106 8.546 -0.660 1.00 86.00 123 GLY A O 1
ATOM 1007 N N . SER A 1 124 ? 9.366 9.625 0.256 1.00 83.75 124 SER A N 1
ATOM 1008 C CA . SER A 1 124 ? 10.148 10.481 1.162 1.00 83.75 124 SER A CA 1
ATOM 1009 C C . SER A 1 124 ? 10.784 9.741 2.343 1.00 83.75 124 SER A C 1
ATOM 1011 O O . SER A 1 124 ? 11.746 10.238 2.926 1.00 83.75 124 SER A O 1
ATOM 1013 N N . TYR A 1 125 ? 10.253 8.572 2.706 1.00 82.00 125 TYR A N 1
ATOM 1014 C CA . TYR A 1 125 ? 10.677 7.783 3.870 1.00 82.00 125 TYR A CA 1
ATOM 1015 C C . TYR A 1 125 ? 11.000 6.339 3.481 1.00 82.00 125 TYR A C 1
ATOM 1017 O O . TYR A 1 125 ? 10.678 5.902 2.378 1.00 82.00 125 TYR A O 1
ATOM 1025 N N . LEU A 1 126 ? 11.615 5.570 4.386 1.00 81.44 126 LEU A N 1
ATOM 1026 C CA . LEU A 1 126 ? 11.877 4.143 4.158 1.00 81.44 126 LEU A CA 1
ATOM 1027 C C . LEU A 1 126 ? 10.571 3.364 3.928 1.00 81.44 126 LEU A C 1
ATOM 1029 O O . LEU A 1 126 ? 10.443 2.640 2.940 1.00 81.44 126 LEU A O 1
ATOM 1033 N N . ASP A 1 127 ? 9.602 3.573 4.814 1.00 88.31 127 ASP A N 1
ATOM 1034 C CA . ASP A 1 127 ? 8.282 2.950 4.776 1.00 88.31 127 ASP A CA 1
ATOM 1035 C C . ASP A 1 127 ? 7.240 3.895 4.158 1.00 88.31 127 ASP A C 1
ATOM 1037 O O . ASP A 1 127 ? 7.500 5.077 3.932 1.00 88.31 127 ASP A O 1
ATOM 1041 N N . THR A 1 128 ? 6.055 3.368 3.853 1.00 93.38 128 THR A N 1
ATOM 1042 C CA . THR A 1 128 ? 5.007 4.086 3.108 1.00 93.38 128 THR A CA 1
ATOM 1043 C C . THR A 1 128 ? 3.976 4.788 3.988 1.00 93.38 128 THR A C 1
ATOM 1045 O O . THR A 1 128 ? 3.115 5.481 3.460 1.00 93.38 128 THR A O 1
ATOM 1048 N N . GLY A 1 129 ? 4.019 4.606 5.310 1.00 93.88 129 GLY A N 1
ATOM 1049 C CA . GLY A 1 129 ? 2.999 5.104 6.241 1.00 93.88 129 GLY A CA 1
ATOM 1050 C C . GLY A 1 129 ? 1.916 4.083 6.601 1.00 93.88 129 GLY A C 1
ATOM 1051 O O . GLY A 1 129 ? 1.245 4.250 7.617 1.00 93.88 129 GLY A O 1
ATOM 1052 N N . LEU A 1 130 ? 1.781 2.984 5.847 1.00 96.81 130 LEU A N 1
ATOM 1053 C CA . LEU A 1 130 ? 0.785 1.939 6.104 1.00 96.81 130 LEU A CA 1
ATOM 1054 C C . LEU A 1 130 ? 1.320 0.542 5.754 1.00 96.81 130 LEU A C 1
ATOM 1056 O O . LEU A 1 130 ? 1.542 0.222 4.585 1.00 96.81 130 LEU A O 1
ATOM 1060 N N . PHE A 1 131 ? 1.452 -0.309 6.773 1.00 96.44 131 PHE A N 1
ATOM 1061 C CA . PHE A 1 131 ? 1.833 -1.716 6.625 1.00 96.44 131 PHE A CA 1
ATOM 1062 C C . PHE A 1 131 ? 0.626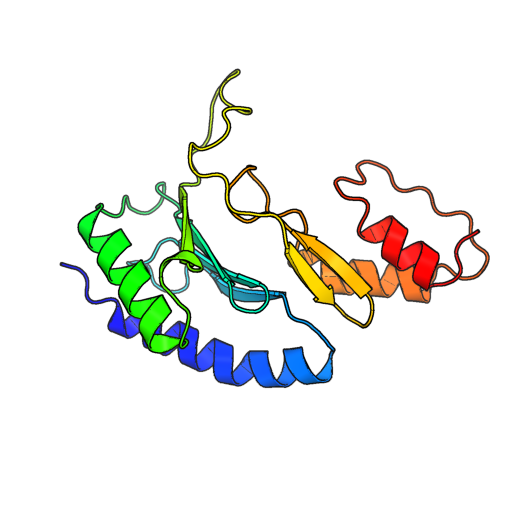 -2.569 6.205 1.00 96.44 131 PHE A C 1
ATOM 1064 O O . PHE A 1 131 ? -0.360 -2.685 6.940 1.00 96.44 131 PHE A O 1
ATOM 1071 N N . LEU A 1 132 ? 0.672 -3.119 4.988 1.00 97.38 132 LEU A N 1
ATOM 1072 C CA . LEU A 1 132 ? -0.473 -3.789 4.351 1.00 97.38 132 LEU A CA 1
ATOM 1073 C C . LEU A 1 132 ? -0.767 -5.180 4.932 1.00 97.38 132 LEU A C 1
ATOM 1075 O O . LEU A 1 132 ? -1.914 -5.617 4.924 1.00 97.38 132 LEU A O 1
ATOM 1079 N N . ASP A 1 133 ? 0.254 -5.853 5.451 1.00 96.94 133 ASP A N 1
ATOM 1080 C CA . ASP A 1 133 ? 0.199 -7.163 6.109 1.00 96.94 133 ASP A CA 1
ATOM 1081 C C . ASP A 1 133 ? -0.563 -7.138 7.443 1.00 96.94 133 ASP A C 1
ATOM 1083 O O . ASP A 1 133 ? -1.201 -8.118 7.813 1.00 96.94 133 ASP A O 1
ATOM 1087 N N . HIS A 1 134 ? -0.588 -5.997 8.134 1.00 97.50 134 HIS A N 1
ATOM 1088 C CA . HIS A 1 134 ? -1.337 -5.825 9.384 1.00 97.50 134 HIS A CA 1
ATOM 1089 C C . HIS A 1 134 ? -2.837 -5.534 9.206 1.00 97.50 134 HIS A C 1
ATOM 1091 O O . HIS A 1 134 ? -3.526 -5.300 10.199 1.00 97.50 134 HIS A O 1
ATOM 1097 N N . ARG A 1 135 ? -3.369 -5.527 7.977 1.00 97.62 135 ARG A N 1
ATOM 1098 C CA . ARG A 1 135 ? -4.768 -5.154 7.693 1.00 97.62 135 ARG A CA 1
ATOM 1099 C C . ARG A 1 135 ? -5.793 -5.931 8.513 1.00 97.62 135 ARG A C 1
ATOM 1101 O O . ARG A 1 135 ? -6.684 -5.329 9.110 1.00 97.62 135 ARG A O 1
ATOM 1108 N N . ASP A 1 136 ? -5.687 -7.254 8.536 1.00 97.50 136 ASP A N 1
ATOM 1109 C CA . ASP A 1 136 ? -6.674 -8.078 9.237 1.00 97.50 136 ASP A CA 1
ATOM 1110 C C . ASP A 1 136 ? -6.501 -7.989 10.752 1.00 97.50 136 ASP A C 1
ATOM 1112 O O . ASP A 1 136 ? -7.486 -7.881 11.478 1.00 97.50 136 ASP A O 1
ATOM 1116 N N . THR A 1 137 ? -5.265 -7.864 11.238 1.00 98.12 137 THR A N 1
ATOM 1117 C CA . THR A 1 137 ? -4.996 -7.585 12.654 1.00 98.12 137 THR A CA 1
ATOM 1118 C C . THR A 1 137 ? -5.598 -6.247 13.089 1.00 98.12 137 THR A C 1
ATOM 1120 O O . THR A 1 137 ? -6.173 -6.157 14.173 1.00 98.12 137 THR A O 1
ATOM 1123 N N . ARG A 1 138 ? -5.516 -5.202 12.254 1.00 98.31 138 ARG A N 1
ATOM 1124 C CA . ARG A 1 138 ? -6.163 -3.907 12.525 1.00 98.31 138 ARG A CA 1
ATOM 1125 C C . ARG A 1 138 ? -7.678 -4.051 12.648 1.00 98.31 138 ARG A C 1
ATOM 1127 O O . ARG A 1 138 ? -8.268 -3.526 13.591 1.00 98.31 138 ARG A O 1
ATOM 1134 N N . GLN A 1 139 ? -8.296 -4.811 11.749 1.00 98.19 139 GLN A N 1
ATOM 1135 C CA . GLN A 1 139 ? -9.729 -5.098 11.806 1.00 98.19 139 GLN A CA 1
ATOM 1136 C C . GLN A 1 139 ? -10.115 -5.852 13.086 1.00 98.19 139 GLN A C 1
ATOM 1138 O O . GLN A 1 139 ? -11.058 -5.449 13.763 1.00 98.19 139 GLN A O 1
ATOM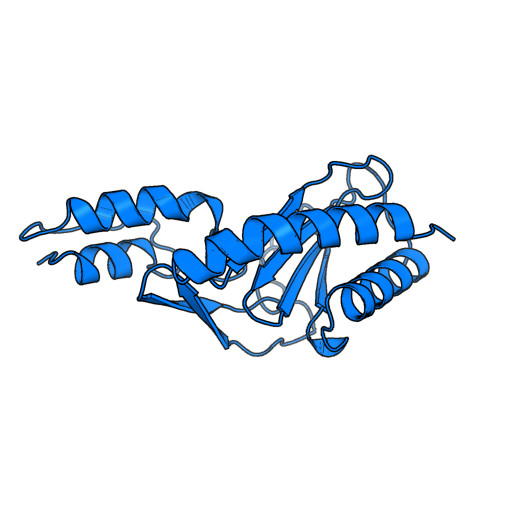 1143 N N . MET A 1 140 ? -9.333 -6.858 13.485 1.00 98.38 140 MET A N 1
ATOM 1144 C CA . MET A 1 140 ? -9.541 -7.577 14.747 1.00 98.38 140 MET A CA 1
ATOM 1145 C C . MET A 1 140 ? -9.464 -6.655 15.971 1.00 98.38 140 MET A C 1
ATOM 1147 O O . MET A 1 140 ? -10.167 -6.885 16.954 1.00 98.38 140 MET A O 1
ATOM 1151 N N . VAL A 1 141 ? -8.605 -5.628 15.942 1.00 98.44 141 VAL A N 1
ATOM 1152 C CA . VAL A 1 141 ? -8.547 -4.618 17.009 1.00 98.44 141 VAL A CA 1
ATOM 1153 C C . VAL A 1 141 ? -9.835 -3.804 17.040 1.00 98.44 141 VAL A C 1
ATOM 1155 O O . VAL A 1 141 ? -10.441 -3.709 18.103 1.00 98.44 141 VAL A O 1
ATOM 1158 N N . ARG A 1 142 ? -10.295 -3.288 15.893 1.00 98.44 142 ARG A N 1
ATOM 1159 C CA . ARG A 1 142 ? -11.555 -2.530 15.798 1.00 98.44 142 ARG A CA 1
ATOM 1160 C C . ARG A 1 142 ? -12.746 -3.317 16.337 1.00 98.44 142 ARG A C 1
ATOM 1162 O O . ARG A 1 142 ? -13.501 -2.796 17.145 1.00 98.44 142 ARG A O 1
ATOM 1169 N N . GLU A 1 143 ? -12.878 -4.583 15.956 1.00 98.31 143 GLU A N 1
ATOM 1170 C CA . GLU A 1 143 ? -13.974 -5.459 16.404 1.00 98.31 143 GLU A CA 1
ATOM 1171 C C . GLU A 1 143 ? -13.972 -5.728 17.915 1.00 98.31 143 GLU A C 1
ATOM 1173 O O . GLU A 1 143 ? -14.986 -6.130 18.480 1.00 98.31 143 GLU A O 1
ATOM 1178 N N . ARG A 1 144 ? -12.836 -5.521 18.589 1.00 98.25 144 ARG A N 1
ATOM 1179 C CA . ARG A 1 144 ? -12.654 -5.825 20.015 1.00 98.25 144 ARG A CA 1
ATOM 1180 C C . ARG A 1 144 ? -12.478 -4.586 20.885 1.00 98.25 144 ARG A C 1
ATOM 1182 O O . ARG A 1 144 ? -12.248 -4.762 22.084 1.00 98.25 144 ARG A O 1
ATOM 1189 N N . ALA A 1 145 ? -12.534 -3.389 20.307 1.00 98.38 145 ALA A N 1
ATOM 1190 C CA . ALA A 1 145 ? -12.145 -2.142 20.960 1.00 98.38 145 ALA A CA 1
ATOM 1191 C C . ALA A 1 145 ? -13.255 -1.484 21.793 1.00 98.38 145 ALA A C 1
ATOM 1193 O O . ALA A 1 145 ? -12.925 -0.691 22.670 1.00 98.38 145 ALA A O 1
ATOM 1194 N N . GLN A 1 146 ? -14.525 -1.831 21.556 1.00 98.56 146 GLN A N 1
ATOM 1195 C CA . GLN A 1 146 ? -15.685 -1.183 22.179 1.00 98.56 146 GLN A CA 1
ATOM 1196 C C . GLN A 1 146 ? -15.540 -1.065 23.705 1.00 98.56 146 GLN A C 1
ATOM 1198 O O . GLN A 1 146 ? -15.342 -2.070 24.393 1.00 98.56 146 GLN A O 1
ATOM 1203 N N . ASP A 1 147 ? -15.621 0.172 24.202 1.00 98.19 147 ASP A N 1
ATOM 1204 C CA . ASP A 1 147 ? -15.531 0.586 25.610 1.00 98.19 147 ASP A CA 1
ATOM 1205 C C . ASP A 1 147 ? -14.225 0.207 26.333 1.00 98.19 147 ASP A C 1
ATOM 1207 O O . ASP A 1 147 ? -14.137 0.260 27.564 1.00 98.19 147 ASP A O 1
ATOM 1211 N N . LYS A 1 148 ? -13.170 -0.149 25.590 1.00 98.31 148 LYS A N 1
ATOM 1212 C CA . LYS A 1 148 ? -11.858 -0.486 26.158 1.00 98.31 148 LYS A CA 1
ATOM 1213 C C . LYS A 1 148 ? -10.880 0.668 26.048 1.00 98.31 148 LYS A C 1
ATOM 1215 O O . LYS A 1 148 ? -10.856 1.394 25.062 1.00 98.31 148 LYS A O 1
ATOM 1220 N N . VAL A 1 149 ? -9.995 0.755 27.035 1.00 98.19 149 VAL A N 1
ATOM 1221 C CA . VAL A 1 149 ? -8.798 1.596 26.956 1.00 98.19 149 VAL A CA 1
ATOM 1222 C C . VAL A 1 149 ? -7.772 0.880 26.081 1.00 98.19 149 VAL A C 1
ATOM 1224 O O . VAL A 1 149 ? -7.367 -0.243 26.390 1.00 98.19 149 VAL A O 1
ATOM 1227 N N . PHE A 1 150 ? -7.357 1.515 24.987 1.00 97.94 150 PHE A N 1
ATOM 1228 C CA . PHE A 1 150 ? -6.403 0.940 24.040 1.00 97.94 150 PHE A CA 1
ATOM 1229 C C . PHE A 1 150 ? -5.029 1.606 24.156 1.00 97.94 150 PHE A C 1
ATOM 1231 O O . PHE A 1 150 ? -4.883 2.803 23.920 1.00 97.94 150 PHE A O 1
ATOM 1238 N N . LEU A 1 151 ? -4.001 0.816 24.477 1.00 97.88 151 LEU A N 1
ATOM 1239 C CA . LEU A 1 151 ? -2.608 1.261 24.500 1.00 97.88 151 LEU A CA 1
ATOM 1240 C C . LEU A 1 151 ? -1.872 0.740 23.262 1.00 97.88 151 LEU A C 1
ATOM 1242 O O . LEU A 1 151 ? 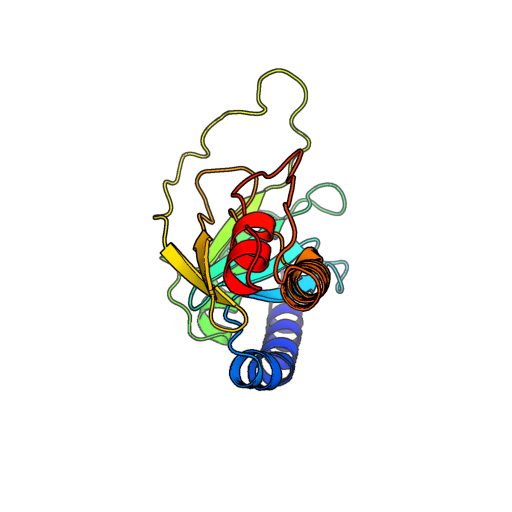-1.699 -0.467 23.099 1.00 97.88 151 LEU A O 1
ATOM 1246 N N . ASN A 1 152 ? -1.398 1.655 22.416 1.00 97.81 152 ASN A N 1
ATOM 1247 C CA . ASN A 1 152 ? -0.637 1.330 21.212 1.00 97.81 152 ASN A CA 1
ATOM 1248 C C . ASN A 1 152 ? 0.845 1.681 21.392 1.00 97.81 152 ASN A C 1
ATOM 1250 O O . ASN A 1 152 ? 1.240 2.839 21.248 1.00 97.81 152 ASN A O 1
ATOM 1254 N N . LEU A 1 153 ? 1.667 0.685 21.716 1.00 97.38 153 LEU A N 1
ATOM 1255 C CA . LEU A 1 153 ? 3.120 0.840 21.793 1.00 97.38 153 LEU A CA 1
ATOM 1256 C C . LEU A 1 153 ? 3.745 0.548 20.428 1.00 97.38 153 LEU A C 1
ATOM 1258 O O . LEU A 1 153 ? 3.287 -0.341 19.717 1.00 97.38 153 LEU A O 1
ATOM 1262 N N . PHE A 1 154 ? 4.805 1.283 20.074 1.00 95.25 154 PHE A N 1
ATOM 1263 C CA . PHE A 1 154 ? 5.427 1.216 18.741 1.00 95.25 154 PHE A CA 1
ATOM 1264 C C . PHE A 1 154 ? 4.438 1.559 17.615 1.00 95.25 154 PHE A C 1
ATOM 1266 O O . PHE A 1 154 ? 4.438 0.957 16.544 1.00 95.25 154 PHE A O 1
ATOM 1273 N N . ALA A 1 155 ? 3.600 2.568 17.870 1.00 94.25 155 ALA A N 1
ATOM 1274 C CA . ALA A 1 155 ? 2.431 2.900 17.064 1.00 94.25 155 ALA A CA 1
ATOM 1275 C C . ALA A 1 155 ? 2.727 3.284 15.606 1.00 94.25 155 ALA A C 1
ATOM 1277 O O . ALA A 1 155 ? 1.805 3.264 14.788 1.00 94.25 155 ALA A O 1
ATOM 1278 N N . TYR A 1 156 ? 3.974 3.640 15.274 1.00 95.50 156 TYR A N 1
ATOM 1279 C CA . TYR A 1 156 ? 4.358 4.193 13.975 1.00 95.50 156 TYR A CA 1
ATOM 1280 C C . TYR A 1 156 ? 3.443 5.373 13.595 1.00 95.50 156 TYR A C 1
ATOM 1282 O O . TYR A 1 156 ? 3.438 6.379 14.297 1.00 95.50 156 TYR A O 1
ATOM 1290 N N . THR A 1 157 ? 2.634 5.248 12.543 1.00 95.75 157 THR A N 1
ATOM 1291 C CA . THR A 1 157 ? 1.648 6.249 12.097 1.00 95.75 157 THR A CA 1
ATOM 1292 C C . THR A 1 157 ? 0.288 6.135 12.791 1.00 95.75 157 THR A C 1
ATOM 1294 O O . THR A 1 157 ? -0.674 6.779 12.389 1.00 95.75 157 THR A O 1
ATOM 1297 N N . GLY A 1 158 ? 0.161 5.298 13.823 1.00 97.00 158 GLY A N 1
ATOM 1298 C CA . GLY A 1 158 ? -1.057 5.183 14.627 1.00 97.00 158 GLY A CA 1
ATOM 1299 C C . GLY A 1 158 ? -2.195 4.403 13.965 1.00 97.00 158 GLY A C 1
ATOM 1300 O O . GLY A 1 158 ? -3.324 4.470 14.444 1.00 97.00 158 GLY A O 1
ATOM 1301 N N . SER A 1 159 ? -1.934 3.630 12.902 1.00 97.62 159 SER A N 1
ATOM 1302 C CA . SER A 1 159 ? -2.994 2.918 12.160 1.00 97.62 159 SER A CA 1
ATOM 1303 C C . SER A 1 159 ? -3.869 2.008 13.040 1.00 97.62 159 SER A C 1
ATOM 1305 O O . SER A 1 159 ? -5.085 1.978 12.873 1.00 97.62 159 SER A O 1
ATOM 1307 N N . PHE A 1 160 ? -3.287 1.330 14.034 1.00 98.38 160 PHE A N 1
ATOM 1308 C CA . PHE A 1 160 ? -4.040 0.550 15.024 1.00 98.38 160 PHE A CA 1
ATOM 1309 C C . PHE A 1 160 ? -4.875 1.411 15.976 1.00 98.38 160 PHE A C 1
ATOM 1311 O O . PHE A 1 160 ? -5.993 1.029 16.303 1.00 98.38 160 PHE A O 1
ATOM 1318 N N . THR A 1 161 ? -4.369 2.577 16.386 1.00 97.88 161 THR A N 1
ATOM 1319 C CA . THR A 1 161 ? -5.124 3.536 17.208 1.00 97.88 161 THR A CA 1
ATOM 1320 C C . THR A 1 161 ? -6.352 4.028 16.454 1.00 97.88 161 THR A C 1
ATOM 1322 O O . THR A 1 161 ? -7.432 4.097 17.029 1.00 97.88 161 THR A O 1
ATOM 1325 N N . PHE A 1 162 ? -6.216 4.300 15.154 1.00 96.75 162 PHE A N 1
ATOM 1326 C CA . PHE A 1 162 ? -7.337 4.734 14.325 1.00 96.75 162 PHE A CA 1
ATOM 1327 C C . PHE A 1 162 ? -8.414 3.648 14.197 1.00 96.75 162 PHE A C 1
ATOM 1329 O O . PHE A 1 162 ? -9.601 3.934 14.332 1.00 96.75 162 PHE A O 1
ATOM 1336 N N . TYR A 1 163 ? -8.008 2.384 14.028 1.00 98.56 163 TYR A N 1
ATOM 1337 C CA . TYR A 1 163 ? -8.936 1.249 14.050 1.00 98.56 163 TYR A CA 1
ATOM 1338 C C . TYR A 1 163 ? -9.591 1.043 15.422 1.00 98.56 163 TYR A C 1
ATOM 1340 O O . TYR A 1 163 ? -10.790 0.787 15.477 1.00 98.56 163 TYR A O 1
ATOM 1348 N N . ALA A 1 164 ? -8.843 1.179 16.519 1.00 98.62 164 ALA A N 1
ATOM 1349 C CA . ALA A 1 164 ? -9.391 1.067 17.869 1.00 98.62 164 ALA A CA 1
ATOM 1350 C C . ALA A 1 164 ? -10.431 2.165 18.147 1.00 98.62 164 ALA A C 1
ATOM 1352 O O . ALA A 1 164 ? -11.537 1.864 18.590 1.00 98.62 164 ALA A O 1
ATOM 1353 N N . ALA A 1 165 ? -10.120 3.419 17.807 1.00 98.06 165 ALA A N 1
ATOM 1354 C CA . ALA A 1 165 ? -11.052 4.539 17.927 1.00 98.06 165 ALA A CA 1
ATOM 1355 C C . ALA A 1 165 ? -12.318 4.317 17.081 1.00 98.06 165 ALA A C 1
ATOM 1357 O O . ALA A 1 165 ? -13.432 4.457 17.577 1.00 98.06 165 ALA A O 1
ATOM 1358 N N . ALA A 1 166 ? -12.169 3.865 15.830 1.00 98.19 166 ALA A N 1
ATOM 1359 C CA . ALA A 1 166 ? -13.292 3.508 14.958 1.00 98.19 166 ALA A CA 1
ATOM 1360 C C . ALA A 1 166 ? -14.100 2.281 15.427 1.00 98.19 166 ALA A C 1
ATOM 1362 O O . ALA A 1 166 ? -15.131 1.957 14.830 1.00 98.19 166 ALA A O 1
ATOM 1363 N N . GLY A 1 167 ? -13.603 1.562 16.435 1.00 98.19 167 GLY A N 1
ATOM 1364 C CA . GLY A 1 167 ? -14.259 0.444 17.104 1.00 98.19 167 GLY A CA 1
ATOM 1365 C C . GLY A 1 167 ? -14.813 0.793 18.484 1.00 98.19 167 GLY A C 1
ATOM 1366 O O . GLY A 1 167 ? -15.223 -0.116 19.196 1.00 98.19 167 GLY A O 1
ATOM 1367 N N . GLY A 1 168 ? -14.801 2.073 18.875 1.00 98.25 168 GLY A N 1
ATOM 1368 C CA . GLY A 1 168 ? -15.367 2.536 20.142 1.00 98.25 168 GLY A CA 1
ATOM 1369 C C . GLY A 1 168 ? -14.428 2.436 21.346 1.00 98.25 168 GLY A C 1
ATOM 1370 O O . GLY A 1 168 ? -14.915 2.348 22.470 1.00 98.25 168 GLY A O 1
ATOM 1371 N N . ALA A 1 169 ? -13.104 2.425 21.146 1.00 97.69 169 ALA A N 1
ATOM 1372 C CA . ALA A 1 169 ? -12.161 2.569 22.259 1.00 97.69 169 ALA A CA 1
ATOM 1373 C C . ALA A 1 169 ? -12.362 3.902 23.009 1.00 97.69 169 ALA A C 1
ATOM 1375 O O . ALA A 1 169 ? -12.689 4.917 22.391 1.00 97.69 169 ALA A O 1
ATOM 1376 N N . ARG A 1 170 ? -12.123 3.880 24.326 1.00 91.88 170 ARG A N 1
ATOM 1377 C CA . ARG A 1 170 ? -12.204 5.033 25.236 1.00 91.88 170 ARG A CA 1
ATOM 1378 C C . ARG A 1 170 ? -10.857 5.721 25.426 1.00 91.88 170 ARG A C 1
ATOM 1380 O O . ARG A 1 170 ? -9.844 4.994 25.563 1.00 91.88 170 ARG A O 1
#

Solvent-accessible surface area (backbone atoms only — not comparable to full-atom values): 9689 Å² total; per-residue (Å²): 133,72,77,47,61,68,58,40,54,49,34,48,53,37,44,66,56,50,49,56,53,26,60,76,53,39,38,34,57,50,78,43,45,71,48,84,46,85,92,49,41,32,34,34,32,38,45,63,76,29,36,40,36,41,37,37,51,88,81,50,74,80,51,71,68,45,50,53,46,40,48,52,47,47,19,64,70,69,76,32,60,65,90,38,53,37,78,44,78,60,68,87,67,74,71,88,65,75,73,67,64,49,93,51,80,46,71,72,48,75,36,41,46,70,88,43,78,42,66,30,27,74,38,46,48,96,60,41,59,68,72,69,86,49,51,64,61,32,50,56,41,16,78,66,15,58,79,32,78,78,84,71,78,89,44,83,79,35,66,57,55,54,28,20,50,78,22,45,33,94

Mean predicted aligned error: 5.0 Å

Nearest PDB structures (foldseek):
  3v97-assembly1_A  TM=8.944E-01  e=1.224E-14  Escherichia coli K-12
  3v8v-assembly1_A  TM=9.190E-01  e=4.839E-14  Escherichia coli K-12
  3v97-assembly2_B  TM=9.177E-01  e=3.540E-14  Escherichia coli K-12
  3v8v-assembly2_B  TM=9.050E-01  e=4.839E-14  Escherichia coli K-12
  3ldf-assembly1_A  TM=7.588E-01  e=1.285E-09  Streptococcus mutans UA159

Foldseek 3Di:
DDQCVVVLVQLLVQCVVVVVVCVVQQFQKAWSDDCPDLVQNWTWMGHNLAIQIEHEPPSPDDDPVRVVNNLVSNCVSVVHDSVRYHYDYDDPDDPPPQQDFQPDFADWDWTTGRNDIFIFGRGGHPGTRDDPVCRVVLQVLLCVLAAAADDDDPCRNVSSVRSSVNSHHD

Secondary structure (DSSP, 8-state):
---THHHHHHHHHHHHHHHHHHHHHTB-EEEEEES-STT--EEEEEETTEEEEEE-TTT-PPPHHHHHHHHHHHHHHHT--GGGEEEEE-----SGGGG---S--PPPEEEEETTEEEEE-SSSSSS-S--STTHHHHHHHHHH-TT-----TT-TT-HHHHHHHTTT--

Radius of gyration: 17.43 Å; Cα contacts (8 Å, |Δi|>4): 256; chains: 1; bounding box: 41×29×49 Å